Protein AF-A0A366MA12-F1 (afdb_monomer)

Organism: NCBI:txid2006182

Mean predicted aligned error: 9.69 Å

Sequence (121 aa):
MVDGASVILYALLTDDMGNTITGQKISFYVNGTLVGFATSNNDGEAMIIFRVNNSMRPAVVPVIGDYGGHTGYPINILNGELNITELTKIPTQSTINVTNSTKVGTNINISGVARMKMKIR

Structure (mmCIF, N/CA/C/O backbone):
data_AF-A0A366MA12-F1
#
_entry.id   AF-A0A366MA12-F1
#
loop_
_atom_site.group_PDB
_atom_site.id
_atom_site.type_symbol
_atom_site.label_atom_id
_atom_site.label_alt_id
_atom_site.label_comp_id
_atom_site.label_asym_id
_atom_site.label_entity_id
_atom_site.label_seq_id
_atom_site.pdbx_PDB_ins_code
_atom_site.Cartn_x
_atom_site.Cartn_y
_atom_site.Cartn_z
_atom_site.occupancy
_atom_site.B_iso_or_equiv
_atom_site.auth_seq_id
_atom_site.auth_comp_id
_atom_site.auth_asym_id
_atom_site.auth_atom_id
_atom_site.pdbx_PDB_model_num
ATOM 1 N N . MET A 1 1 ? -15.096 -3.169 13.321 1.00 40.88 1 MET A N 1
ATOM 2 C CA . MET A 1 1 ? -13.642 -3.140 13.049 1.00 40.88 1 MET A CA 1
ATOM 3 C C . MET A 1 1 ? -13.449 -2.046 12.020 1.00 40.88 1 MET A C 1
ATOM 5 O O . MET A 1 1 ? -14.134 -2.106 11.013 1.00 40.88 1 MET A O 1
ATOM 9 N N . VAL A 1 2 ? -12.669 -1.000 12.304 1.00 46.69 2 VAL A N 1
ATOM 10 C CA . VAL A 1 2 ? -12.311 -0.043 11.244 1.00 46.69 2 VAL A CA 1
ATOM 11 C C . VAL A 1 2 ? -11.360 -0.769 10.310 1.00 46.69 2 VAL A C 1
ATOM 13 O O . VAL A 1 2 ? -10.340 -1.308 10.750 1.00 46.69 2 VAL A O 1
ATOM 16 N N . ASP A 1 3 ? -11.791 -0.888 9.065 1.00 55.00 3 ASP A N 1
ATOM 17 C CA . ASP A 1 3 ? -11.029 -1.542 8.020 1.00 55.00 3 ASP A CA 1
ATOM 18 C C . ASP A 1 3 ? -9.846 -0.658 7.600 1.00 55.00 3 ASP A C 1
ATOM 20 O O . ASP A 1 3 ? -9.871 0.561 7.778 1.00 55.00 3 ASP A O 1
ATOM 24 N N . GLY A 1 4 ? -8.791 -1.320 7.133 1.00 64.75 4 GLY A N 1
ATOM 25 C CA . GLY A 1 4 ? -7.395 -0.878 7.073 1.00 64.75 4 GLY A CA 1
ATOM 26 C C . GLY A 1 4 ? -7.090 0.591 6.753 1.00 64.75 4 GLY A C 1
ATOM 27 O O . GLY A 1 4 ? -7.558 1.157 5.766 1.00 64.75 4 GLY A O 1
ATOM 28 N N . ALA A 1 5 ? -6.184 1.177 7.546 1.00 77.00 5 ALA A N 1
ATOM 29 C CA . ALA A 1 5 ? -5.494 2.411 7.171 1.00 77.00 5 ALA A CA 1
ATOM 30 C C . ALA A 1 5 ? -4.839 2.246 5.791 1.00 77.00 5 ALA A C 1
ATOM 32 O O . ALA A 1 5 ? -4.282 1.190 5.491 1.00 77.00 5 ALA A O 1
ATOM 33 N N . SER A 1 6 ? -4.903 3.282 4.961 1.00 86.88 6 SER A N 1
ATOM 34 C CA . SER A 1 6 ? -4.241 3.293 3.658 1.00 86.88 6 SER A CA 1
ATOM 35 C C . SER A 1 6 ? -2.985 4.151 3.720 1.00 86.88 6 SER A C 1
ATOM 37 O O . SER A 1 6 ? -2.986 5.203 4.357 1.00 86.88 6 SER A O 1
ATOM 39 N N . VAL A 1 7 ? -1.924 3.694 3.066 1.00 90.12 7 VAL A N 1
ATOM 40 C CA . VAL A 1 7 ? -0.649 4.404 2.932 1.00 90.12 7 VAL A CA 1
ATOM 41 C C . VAL A 1 7 ? -0.302 4.474 1.453 1.00 90.12 7 VAL A C 1
ATOM 43 O O . VAL A 1 7 ? -0.581 3.543 0.701 1.00 90.12 7 VAL A O 1
ATOM 46 N N . ILE A 1 8 ? 0.284 5.585 1.028 1.00 93.31 8 ILE A N 1
ATOM 47 C CA . ILE A 1 8 ? 0.803 5.728 -0.328 1.00 93.31 8 ILE A CA 1
ATOM 48 C C . ILE A 1 8 ? 2.219 5.160 -0.345 1.00 93.31 8 ILE A C 1
ATOM 50 O O . ILE A 1 8 ? 3.064 5.592 0.437 1.00 93.31 8 ILE A O 1
ATOM 54 N N . LEU A 1 9 ? 2.469 4.200 -1.232 1.00 94.81 9 LEU A N 1
ATOM 55 C CA . LEU A 1 9 ? 3.823 3.769 -1.564 1.00 94.81 9 LEU A CA 1
ATOM 56 C C . LEU A 1 9 ? 4.282 4.560 -2.785 1.00 94.81 9 LEU A C 1
ATOM 58 O O . LEU A 1 9 ? 3.519 4.707 -3.740 1.00 94.81 9 LEU A O 1
ATOM 62 N N . TYR A 1 10 ? 5.507 5.068 -2.725 1.00 94.06 10 TYR A N 1
ATOM 63 C CA . TYR A 1 10 ? 6.105 5.943 -3.726 1.00 94.06 10 TYR A CA 1
ATOM 64 C C . TYR A 1 10 ? 7.450 5.370 -4.171 1.00 94.06 10 TYR A C 1
ATOM 66 O O . TYR A 1 10 ? 8.204 4.855 -3.344 1.00 94.06 10 TYR A O 1
ATOM 74 N N . ALA A 1 11 ? 7.744 5.473 -5.463 1.00 94.81 11 ALA A N 1
ATOM 75 C CA . ALA A 1 11 ? 9.048 5.174 -6.037 1.00 94.81 11 ALA A CA 1
ATOM 76 C C . ALA A 1 11 ? 9.423 6.246 -7.065 1.00 94.81 11 ALA A C 1
ATOM 78 O O . ALA A 1 11 ? 8.571 6.677 -7.842 1.00 94.81 11 ALA A O 1
ATOM 79 N N . LEU A 1 12 ? 10.703 6.616 -7.085 1.00 95.44 12 LEU A N 1
ATOM 80 C CA . LEU A 1 12 ? 11.319 7.465 -8.101 1.00 95.44 12 LEU A CA 1
ATOM 81 C C . LEU A 1 12 ? 12.326 6.619 -8.881 1.00 95.44 12 LEU A C 1
ATOM 83 O O . LEU A 1 12 ? 13.198 5.994 -8.276 1.00 95.44 12 LEU A O 1
ATOM 87 N N . LEU A 1 13 ? 12.195 6.588 -10.205 1.00 94.50 13 LEU A N 1
ATOM 88 C CA . LEU A 1 13 ? 13.087 5.841 -11.084 1.00 94.50 13 LEU A CA 1
ATOM 89 C C . LEU A 1 13 ? 14.008 6.790 -11.853 1.00 94.50 13 LEU A C 1
ATOM 91 O O . LEU A 1 13 ? 13.536 7.624 -12.628 1.00 94.50 13 LEU A O 1
ATOM 95 N N . 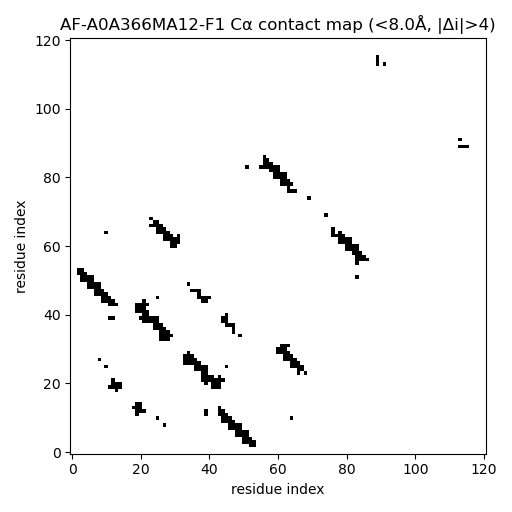THR A 1 14 ? 15.317 6.614 -11.674 1.00 94.31 14 THR A N 1
ATOM 96 C CA . THR A 1 14 ? 16.356 7.392 -12.358 1.00 94.31 14 THR A CA 1
ATOM 97 C C . THR A 1 14 ? 17.439 6.503 -12.967 1.00 94.31 14 THR A C 1
ATOM 99 O O . THR A 1 14 ? 17.617 5.359 -12.545 1.00 94.31 14 THR A O 1
ATOM 102 N N . ASP A 1 15 ? 18.177 7.038 -13.939 1.00 91.19 15 ASP A N 1
ATOM 103 C CA . ASP A 1 15 ? 19.446 6.468 -14.399 1.00 91.19 15 ASP A CA 1
ATOM 104 C C . ASP A 1 15 ? 20.598 6.764 -13.412 1.00 91.19 15 ASP A C 1
ATOM 106 O O . ASP A 1 15 ? 20.403 7.357 -12.344 1.00 91.19 15 ASP A O 1
ATOM 110 N N . ASP A 1 16 ? 21.809 6.323 -13.756 1.00 89.69 16 ASP A N 1
ATOM 111 C CA . ASP A 1 16 ? 23.034 6.519 -12.971 1.00 89.69 16 ASP A CA 1
ATOM 112 C C . ASP A 1 16 ? 23.541 7.972 -12.957 1.00 89.69 16 ASP A C 1
ATOM 114 O O . ASP A 1 16 ? 24.352 8.333 -12.102 1.00 89.69 16 ASP A O 1
ATOM 118 N N . MET A 1 17 ? 23.031 8.818 -13.853 1.00 92.31 17 MET A N 1
ATOM 119 C CA . MET A 1 17 ? 23.275 10.262 -13.889 1.00 92.31 17 MET A CA 1
ATOM 120 C C . MET A 1 17 ? 22.177 11.070 -13.173 1.00 92.31 17 MET A C 1
ATOM 122 O O . MET A 1 17 ? 22.299 12.289 -13.053 1.00 92.31 17 MET A O 1
ATOM 126 N N . GLY A 1 18 ? 21.124 10.412 -12.676 1.00 91.75 18 GLY A N 1
ATOM 127 C CA . GLY A 1 18 ? 19.994 11.039 -11.989 1.00 91.75 18 GLY A CA 1
ATOM 128 C C . GLY A 1 18 ? 18.871 11.535 -12.908 1.00 91.75 18 GLY A C 1
ATOM 129 O O . GLY A 1 18 ? 17.960 12.205 -12.420 1.00 91.75 18 GLY A O 1
ATOM 130 N N . ASN A 1 19 ? 18.889 11.221 -14.208 1.00 94.12 19 ASN A N 1
ATOM 131 C CA . ASN A 1 19 ? 17.781 11.554 -15.107 1.00 94.12 19 ASN A CA 1
ATOM 132 C C . ASN A 1 19 ? 16.598 10.622 -14.854 1.00 94.12 19 ASN A C 1
ATOM 134 O O . ASN A 1 19 ? 16.772 9.417 -14.673 1.00 94.12 19 ASN A O 1
ATOM 138 N N . THR A 1 20 ? 15.385 11.164 -14.874 1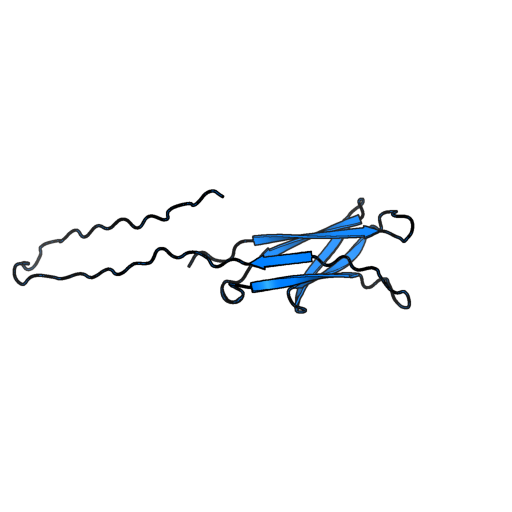.00 95.31 20 THR A N 1
ATOM 139 C CA . THR A 1 20 ? 14.163 10.396 -14.628 1.00 95.31 20 THR A CA 1
ATOM 140 C C . THR A 1 20 ? 13.852 9.452 -15.789 1.00 95.31 20 THR A C 1
ATOM 142 O O . THR A 1 20 ? 14.006 9.798 -16.961 1.00 95.31 20 THR A O 1
ATOM 145 N N . ILE A 1 21 ? 13.388 8.243 -15.467 1.00 92.56 21 ILE A N 1
ATOM 146 C CA . ILE A 1 21 ? 12.985 7.245 -16.464 1.00 92.56 21 ILE A CA 1
ATOM 147 C C . ILE A 1 21 ? 11.464 7.092 -16.426 1.00 92.56 21 ILE A C 1
ATOM 149 O O . ILE A 1 21 ? 10.877 6.640 -15.438 1.00 92.56 21 ILE A O 1
ATOM 153 N N . THR A 1 22 ? 10.820 7.446 -17.532 1.00 94.81 22 THR A N 1
ATOM 154 C CA . THR A 1 22 ? 9.361 7.541 -17.656 1.00 94.81 22 THR A CA 1
ATOM 155 C C . THR A 1 22 ? 8.775 6.309 -18.353 1.00 94.81 22 THR A C 1
ATOM 157 O O . THR A 1 22 ? 9.465 5.601 -19.087 1.00 94.81 22 THR A O 1
ATOM 160 N N . GLY A 1 23 ? 7.494 6.016 -18.118 1.00 94.56 23 GLY A N 1
ATOM 161 C CA . GLY A 1 23 ? 6.768 4.951 -18.820 1.00 94.56 23 GLY A CA 1
ATOM 162 C C . GLY A 1 23 ? 7.095 3.521 -18.377 1.00 94.56 23 GLY A C 1
ATOM 163 O O . GLY A 1 23 ? 6.548 2.571 -18.940 1.00 94.56 23 GLY A O 1
ATOM 164 N N . GLN A 1 24 ? 7.923 3.341 -17.346 1.00 93.69 24 GLN A N 1
ATOM 165 C CA . GLN A 1 24 ? 8.358 2.021 -16.892 1.00 93.69 24 GLN A CA 1
ATOM 166 C C . GLN A 1 24 ? 7.439 1.465 -15.810 1.00 93.69 24 GLN A C 1
ATOM 168 O O . GLN A 1 24 ? 7.028 2.167 -14.888 1.00 93.69 24 GLN A O 1
ATOM 173 N N . LYS A 1 25 ? 7.132 0.168 -15.898 1.00 95.31 25 LYS A N 1
ATOM 174 C CA . LYS A 1 25 ? 6.319 -0.531 -14.898 1.00 95.31 25 LYS A CA 1
ATOM 175 C C . LYS A 1 25 ? 7.162 -0.877 -13.670 1.00 95.31 25 LYS A C 1
ATOM 177 O O . LYS A 1 25 ? 8.092 -1.677 -13.769 1.00 95.31 25 LYS A O 1
ATOM 182 N N . ILE A 1 26 ? 6.769 -0.337 -12.520 1.00 95.69 26 ILE A N 1
ATOM 183 C CA . ILE A 1 26 ? 7.392 -0.564 -11.215 1.00 95.69 26 ILE A CA 1
ATOM 184 C C . ILE A 1 26 ? 6.444 -1.403 -10.357 1.00 95.69 26 ILE A C 1
ATOM 186 O O . ILE A 1 26 ? 5.280 -1.049 -10.163 1.00 95.69 26 ILE A O 1
ATOM 190 N N . SER A 1 27 ? 6.941 -2.530 -9.861 1.00 96.25 27 SER A N 1
ATOM 191 C CA . SER A 1 27 ? 6.254 -3.448 -8.954 1.00 96.25 27 SER A CA 1
ATOM 192 C C . SER A 1 27 ? 6.632 -3.129 -7.512 1.00 96.25 27 SER A C 1
ATOM 194 O O . SER A 1 27 ? 7.808 -2.957 -7.208 1.00 96.25 27 SER A O 1
ATOM 196 N N . PHE A 1 28 ? 5.643 -3.074 -6.625 1.00 96.50 28 PHE A N 1
ATOM 197 C CA . PHE A 1 28 ? 5.824 -2.766 -5.209 1.00 96.50 28 PHE A CA 1
ATOM 198 C C . PHE A 1 28 ? 5.631 -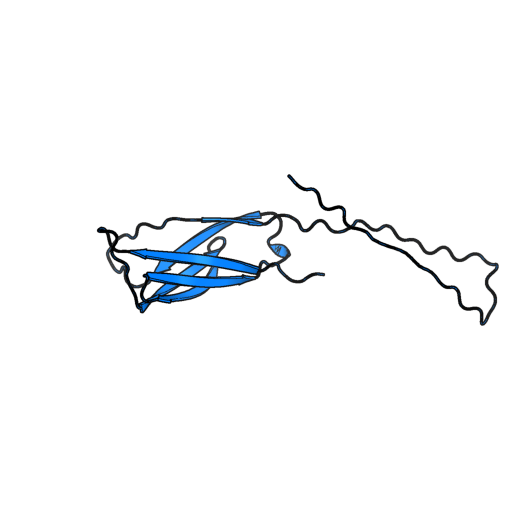4.018 -4.364 1.00 96.50 28 PHE A C 1
ATOM 200 O O . PHE A 1 28 ? 4.627 -4.724 -4.505 1.00 96.50 28 PHE A O 1
ATOM 207 N N . TYR A 1 29 ? 6.550 -4.243 -3.433 1.00 95.00 29 TYR A N 1
ATOM 208 C CA . TYR A 1 29 ? 6.530 -5.368 -2.513 1.00 95.00 29 TYR A CA 1
ATOM 209 C C . TYR A 1 29 ? 6.517 -4.873 -1.072 1.00 95.00 29 TYR A C 1
ATOM 211 O O . TYR A 1 29 ? 7.295 -3.996 -0.704 1.00 95.00 29 TYR A O 1
ATOM 219 N N . VAL A 1 30 ? 5.665 -5.472 -0.243 1.00 93.94 30 VAL A N 1
ATOM 220 C CA . VAL A 1 30 ? 5.641 -5.257 1.209 1.00 93.94 30 VAL A CA 1
ATOM 221 C C . VAL A 1 30 ? 5.941 -6.590 1.873 1.00 93.94 30 VAL A C 1
ATOM 223 O O . VAL A 1 30 ? 5.248 -7.576 1.624 1.00 93.94 30 VAL A O 1
ATOM 226 N N . ASN A 1 31 ? 6.994 -6.640 2.692 1.00 92.06 31 ASN A N 1
ATOM 227 C CA . ASN A 1 31 ? 7.487 -7.880 3.302 1.00 92.06 31 ASN A CA 1
ATOM 228 C C . ASN A 1 31 ? 7.713 -9.014 2.273 1.00 92.06 31 ASN A C 1
ATOM 230 O O . ASN A 1 31 ? 7.319 -10.159 2.490 1.00 92.06 31 ASN A O 1
ATOM 234 N N . GLY A 1 32 ? 8.249 -8.669 1.096 1.00 91.56 32 GLY A N 1
ATOM 235 C CA . GLY A 1 32 ? 8.485 -9.608 -0.010 1.00 91.56 32 GLY A CA 1
ATOM 236 C C . GLY A 1 32 ? 7.237 -10.042 -0.794 1.00 91.56 32 GLY A C 1
ATOM 237 O O . GLY A 1 32 ? 7.363 -10.764 -1.777 1.00 91.56 32 GLY A O 1
ATOM 238 N N . THR A 1 33 ? 6.036 -9.596 -0.414 1.00 93.62 33 THR A N 1
ATOM 239 C CA . THR A 1 33 ? 4.792 -9.909 -1.136 1.00 93.62 33 THR A CA 1
ATOM 240 C C . THR A 1 33 ? 4.452 -8.794 -2.116 1.00 93.62 33 THR A C 1
ATOM 242 O O . THR A 1 33 ? 4.413 -7.633 -1.718 1.00 93.62 33 THR A O 1
ATOM 245 N N . LEU A 1 34 ? 4.170 -9.134 -3.377 1.00 95.00 34 LEU A N 1
ATOM 246 C CA . LEU A 1 34 ? 3.713 -8.173 -4.384 1.00 95.00 34 LEU A CA 1
ATOM 247 C C . LEU A 1 34 ? 2.362 -7.577 -3.965 1.00 95.00 34 LEU A C 1
ATOM 249 O O . LEU A 1 34 ? 1.380 -8.305 -3.821 1.00 95.00 34 LEU A O 1
ATOM 253 N N . VAL A 1 35 ? 2.307 -6.257 -3.797 1.00 95.31 35 VAL A N 1
ATOM 254 C CA . VAL A 1 35 ? 1.086 -5.537 -3.391 1.00 95.31 35 VAL A CA 1
ATOM 255 C C . VAL A 1 35 ? 0.452 -4.734 -4.522 1.00 95.31 35 VAL A C 1
ATOM 257 O O . VAL A 1 35 ? -0.710 -4.346 -4.423 1.00 95.31 35 VAL A O 1
ATOM 260 N N . GLY A 1 36 ? 1.191 -4.487 -5.603 1.00 95.88 36 GLY A N 1
ATOM 261 C CA . GLY A 1 36 ? 0.688 -3.752 -6.755 1.00 95.88 36 GLY A CA 1
ATOM 262 C C . GLY A 1 36 ? 1.800 -3.284 -7.679 1.00 95.88 36 GLY A C 1
ATOM 263 O O . GLY A 1 36 ? 2.975 -3.581 -7.472 1.00 95.88 36 GLY A O 1
ATOM 264 N N . PHE A 1 37 ? 1.414 -2.538 -8.706 1.00 96.56 37 PHE A N 1
ATOM 265 C CA . PHE A 1 37 ? 2.337 -1.912 -9.640 1.00 96.56 37 PHE A CA 1
ATOM 266 C C . PHE A 1 37 ? 1.800 -0.553 -10.088 1.00 96.56 37 PHE A C 1
ATOM 268 O O . PHE A 1 37 ? 0.588 -0.333 -10.089 1.00 96.56 37 PHE A O 1
ATOM 275 N N . ALA A 1 38 ? 2.700 0.325 -10.512 1.00 97.12 38 ALA A N 1
ATOM 276 C CA . ALA A 1 38 ? 2.369 1.571 -11.190 1.00 97.12 38 ALA A CA 1
ATOM 277 C C . ALA A 1 38 ? 3.405 1.863 -12.279 1.00 97.12 38 ALA A C 1
ATOM 279 O O . ALA A 1 38 ? 4.532 1.370 -12.231 1.00 97.12 38 ALA A O 1
ATOM 280 N N . THR A 1 39 ? 3.000 2.628 -13.284 1.00 96.50 39 THR A N 1
ATOM 281 C CA . THR A 1 39 ? 3.892 3.086 -14.350 1.00 96.50 39 THR A CA 1
ATOM 282 C C . THR A 1 39 ? 4.479 4.436 -13.962 1.00 96.50 39 THR A C 1
ATOM 284 O O . THR A 1 39 ? 3.730 5.290 -13.488 1.00 96.50 39 THR A O 1
ATOM 287 N N . SER A 1 40 ? 5.784 4.631 -14.161 1.00 96.06 40 SER A N 1
ATOM 288 C CA . SER A 1 40 ? 6.425 5.916 -13.893 1.00 96.06 40 SER A CA 1
ATOM 289 C C . SER A 1 40 ? 5.866 7.017 -14.800 1.00 96.06 40 SER A C 1
ATOM 291 O O . SER A 1 40 ? 5.712 6.829 -16.011 1.00 96.06 40 SER A O 1
ATOM 293 N N . ASN A 1 41 ? 5.521 8.159 -14.209 1.00 95.69 41 ASN A N 1
ATOM 294 C CA . ASN A 1 41 ? 5.022 9.335 -14.921 1.00 95.69 41 ASN A CA 1
ATOM 295 C C . ASN A 1 41 ? 6.169 10.088 -15.635 1.00 95.69 41 ASN A C 1
ATOM 297 O O . ASN A 1 41 ? 7.296 9.598 -15.711 1.00 95.69 41 ASN A O 1
ATOM 301 N N . ASN A 1 42 ? 5.885 11.286 -16.158 1.00 95.19 42 ASN A N 1
ATOM 302 C CA . ASN A 1 42 ? 6.883 12.126 -16.838 1.00 95.19 42 ASN A CA 1
ATOM 303 C C . ASN A 1 42 ? 8.028 12.597 -15.922 1.00 95.19 42 ASN A C 1
ATOM 305 O O . ASN A 1 42 ? 9.087 12.965 -16.419 1.00 95.19 42 ASN A O 1
ATOM 309 N N . ASP A 1 43 ? 7.830 12.529 -14.608 1.00 95.81 43 ASP A N 1
ATOM 310 C CA . ASP A 1 43 ? 8.808 12.882 -13.581 1.00 95.81 43 ASP A CA 1
ATOM 311 C C . ASP A 1 43 ? 9.508 11.630 -13.006 1.00 95.81 43 ASP A C 1
ATOM 313 O O . ASP A 1 43 ? 10.245 11.713 -12.029 1.00 95.81 43 ASP A O 1
ATOM 317 N N . GLY A 1 44 ? 9.303 10.449 -13.606 1.00 94.81 44 GLY A N 1
ATOM 318 C CA . GLY A 1 44 ? 9.889 9.185 -13.144 1.00 94.81 44 GLY A CA 1
ATOM 319 C C . GLY A 1 44 ? 9.215 8.595 -11.901 1.00 94.81 44 GLY A C 1
ATOM 320 O O . GLY A 1 44 ? 9.711 7.617 -11.341 1.00 94.81 44 GLY A O 1
ATOM 321 N N . GLU A 1 45 ? 8.084 9.153 -11.468 1.00 96.31 45 GLU A N 1
ATOM 322 C CA . GLU A 1 45 ? 7.407 8.779 -10.227 1.00 96.31 45 GLU A CA 1
ATOM 323 C C . GLU A 1 45 ? 6.326 7.723 -10.452 1.00 96.31 45 GLU A C 1
ATOM 325 O O . GLU A 1 45 ? 5.512 7.825 -11.373 1.00 96.31 45 GLU A O 1
ATOM 330 N N . ALA A 1 46 ? 6.259 6.737 -9.559 1.00 96.69 46 ALA A N 1
ATOM 331 C CA . ALA A 1 46 ? 5.200 5.736 -9.518 1.00 96.69 46 ALA A CA 1
ATOM 332 C C . ALA A 1 46 ? 4.605 5.640 -8.110 1.00 96.69 46 ALA A C 1
ATOM 334 O O . ALA A 1 46 ? 5.330 5.609 -7.114 1.00 96.69 46 ALA A O 1
ATOM 335 N N . MET A 1 47 ? 3.274 5.573 -8.025 1.00 96.62 47 MET A N 1
ATOM 336 C CA . MET A 1 47 ? 2.550 5.595 -6.753 1.00 96.62 47 MET A CA 1
ATOM 337 C C . MET A 1 47 ? 1.427 4.565 -6.722 1.00 96.62 47 MET A C 1
AT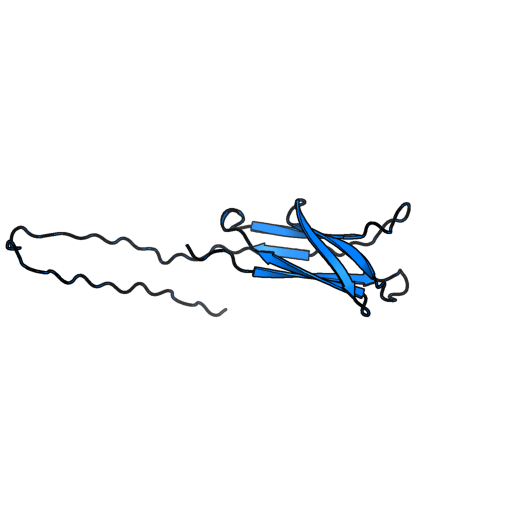OM 339 O O . MET A 1 47 ? 0.670 4.437 -7.685 1.00 96.62 47 MET A O 1
ATOM 343 N N . ILE A 1 48 ? 1.268 3.882 -5.586 1.00 96.44 48 ILE A N 1
ATOM 344 C CA . ILE A 1 48 ? 0.103 3.030 -5.315 1.00 96.44 48 ILE A CA 1
ATOM 345 C C . ILE A 1 48 ? -0.471 3.295 -3.924 1.00 96.44 48 ILE A C 1
ATOM 347 O O . ILE A 1 48 ? 0.245 3.646 -2.988 1.00 96.44 48 ILE A O 1
ATOM 351 N N . ILE A 1 49 ? -1.778 3.078 -3.773 1.00 95.06 49 ILE A N 1
ATOM 352 C CA . ILE A 1 49 ? -2.442 3.086 -2.467 1.00 95.06 49 ILE A CA 1
ATOM 353 C C . ILE A 1 49 ? -2.403 1.664 -1.903 1.00 95.06 49 ILE A C 1
ATOM 355 O O . ILE A 1 49 ? -3.083 0.769 -2.406 1.00 95.06 49 ILE A O 1
ATOM 359 N N . PHE A 1 50 ? -1.638 1.462 -0.835 1.00 92.25 50 PHE A N 1
ATOM 360 C CA . PHE A 1 50 ? -1.568 0.204 -0.104 1.00 92.25 50 PHE A CA 1
ATOM 361 C C . PHE A 1 50 ? -2.520 0.216 1.095 1.00 92.25 50 PHE A C 1
ATOM 363 O O . PHE A 1 50 ? -2.435 1.077 1.973 1.00 92.25 50 PHE A O 1
ATOM 370 N N . ARG A 1 51 ? -3.427 -0.764 1.150 1.00 89.88 51 ARG A N 1
ATOM 371 C CA . ARG A 1 51 ? -4.343 -0.962 2.279 1.00 89.88 51 ARG A CA 1
ATOM 372 C C . ARG A 1 51 ? -3.697 -1.876 3.314 1.00 89.88 51 ARG A C 1
ATOM 374 O O . ARG A 1 51 ? -3.418 -3.039 3.036 1.00 89.88 51 ARG A O 1
ATOM 381 N N . VAL A 1 52 ? -3.497 -1.362 4.521 1.00 87.38 52 VAL A N 1
ATOM 382 C CA . VAL A 1 52 ? -2.882 -2.102 5.623 1.00 87.38 52 VAL A CA 1
ATOM 383 C C . VAL A 1 52 ? -3.909 -3.021 6.278 1.00 87.38 52 VAL A C 1
ATOM 385 O O . VAL 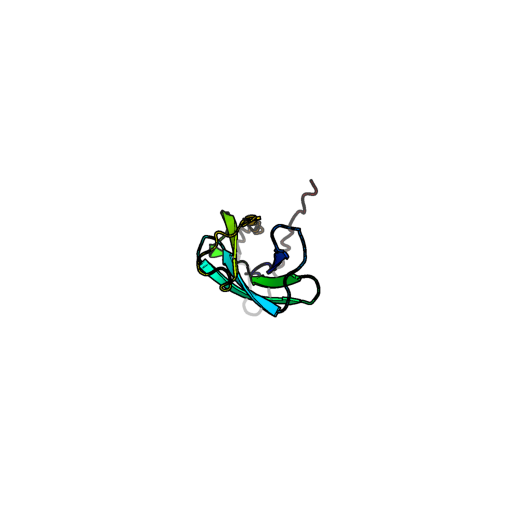A 1 52 ? -4.814 -2.555 6.977 1.00 87.38 52 VAL A O 1
ATOM 388 N N . ASN A 1 53 ? -3.724 -4.331 6.128 1.00 82.69 53 ASN A N 1
ATOM 389 C CA . ASN A 1 53 ? -4.554 -5.325 6.802 1.00 82.69 53 ASN A CA 1
ATOM 390 C C . ASN A 1 53 ? -4.286 -5.359 8.313 1.00 82.69 53 ASN A C 1
ATOM 392 O O . ASN A 1 53 ? -3.146 -5.279 8.766 1.00 82.69 53 ASN A O 1
ATOM 396 N N . ASN A 1 54 ? -5.342 -5.539 9.112 1.00 76.50 54 ASN A N 1
ATOM 397 C CA . ASN A 1 54 ? -5.223 -5.607 10.574 1.00 76.50 54 ASN A CA 1
ATOM 398 C C . ASN A 1 54 ? -4.374 -6.793 11.063 1.00 76.50 54 ASN A C 1
ATOM 400 O O . ASN A 1 54 ? -3.773 -6.696 12.127 1.00 76.50 54 ASN A O 1
ATOM 404 N N . SER A 1 55 ? -4.284 -7.874 10.286 1.00 79.81 55 SER A N 1
ATOM 405 C CA . SER A 1 55 ? -3.413 -9.025 10.558 1.00 79.81 55 SER A CA 1
ATOM 406 C C . SER A 1 55 ? -1.917 -8.716 10.437 1.00 79.81 55 SER A C 1
ATOM 408 O O . SER A 1 55 ? -1.107 -9.484 10.937 1.00 79.81 55 SER A O 1
ATOM 410 N N . MET A 1 56 ? -1.541 -7.600 9.805 1.00 79.38 56 MET A N 1
ATOM 411 C CA . MET A 1 56 ? -0.145 -7.158 9.693 1.00 79.38 56 MET A CA 1
ATOM 412 C C . MET A 1 56 ? 0.311 -6.329 10.904 1.00 79.38 56 MET A C 1
ATOM 414 O O . MET A 1 56 ? 1.435 -5.838 10.916 1.00 79.38 56 MET A O 1
ATOM 418 N N . ARG A 1 57 ? -0.567 -6.104 11.892 1.00 80.94 57 ARG A N 1
ATOM 419 C CA . ARG A 1 57 ? -0.301 -5.241 13.050 1.00 80.94 57 ARG A CA 1
ATOM 420 C C . ARG A 1 57 ? 0.057 -6.063 14.299 1.00 80.94 57 ARG A C 1
ATOM 422 O O . ARG A 1 57 ? -0.652 -7.033 14.562 1.00 80.94 57 ARG A O 1
ATOM 429 N N . PRO A 1 58 ? 1.013 -5.611 15.133 1.00 80.00 58 PRO A N 1
ATOM 430 C CA . PRO A 1 58 ? 2.045 -4.615 14.835 1.00 80.00 58 PRO A CA 1
ATOM 431 C C . PRO A 1 58 ? 3.216 -5.235 14.068 1.00 80.00 58 PRO A C 1
ATOM 433 O O . PRO A 1 58 ? 3.630 -6.353 14.367 1.00 80.00 58 PRO A O 1
ATOM 436 N N . ALA A 1 59 ? 3.793 -4.494 13.125 1.00 84.50 59 ALA A N 1
ATOM 437 C CA . ALA A 1 59 ? 5.010 -4.923 12.442 1.00 84.50 59 ALA A CA 1
ATOM 438 C C . ALA A 1 59 ? 5.774 -3.733 11.859 1.00 84.50 59 ALA A C 1
ATOM 440 O O . ALA A 1 59 ? 5.171 -2.752 11.427 1.00 84.50 59 ALA A O 1
ATOM 441 N N . VAL A 1 60 ? 7.099 -3.854 11.793 1.00 88.94 60 VAL A N 1
ATOM 442 C CA . VAL A 1 60 ? 7.930 -3.048 10.894 1.00 88.94 60 VAL A CA 1
ATOM 443 C C . VAL A 1 60 ? 8.291 -3.950 9.727 1.00 88.94 60 VAL A C 1
ATOM 445 O O . VAL A 1 60 ? 8.865 -5.018 9.936 1.00 88.94 60 VAL A O 1
ATOM 448 N N . VAL A 1 61 ? 7.885 -3.567 8.519 1.00 91.62 61 VAL A N 1
ATOM 449 C CA . VAL A 1 61 ? 8.079 -4.391 7.320 1.00 91.62 61 VAL A CA 1
ATOM 450 C C . VAL A 1 61 ? 8.818 -3.617 6.233 1.00 91.62 61 VAL A C 1
ATOM 452 O O . VAL A 1 61 ? 8.547 -2.426 6.054 1.00 91.62 61 VAL A O 1
ATOM 455 N N . PRO A 1 62 ? 9.717 -4.272 5.478 1.00 92.75 62 PRO A N 1
ATOM 456 C CA . PRO A 1 62 ? 10.397 -3.627 4.367 1.00 92.75 62 PRO A CA 1
ATOM 457 C C . PRO A 1 62 ? 9.422 -3.372 3.214 1.00 92.75 62 PRO A C 1
ATOM 459 O O . PRO A 1 62 ? 8.528 -4.183 2.938 1.00 92.75 62 PRO A O 1
ATOM 462 N N . VAL A 1 63 ? 9.636 -2.256 2.524 1.00 94.00 63 VAL A N 1
ATOM 463 C CA . VAL A 1 63 ? 8.964 -1.875 1.282 1.00 94.00 63 VAL A CA 1
ATOM 464 C C . VAL A 1 63 ? 10.018 -1.735 0.193 1.00 94.00 63 VAL A C 1
ATOM 466 O O . VAL A 1 63 ? 10.984 -0.989 0.348 1.00 94.00 63 VAL A O 1
ATOM 469 N N . ILE A 1 64 ? 9.830 -2.467 -0.901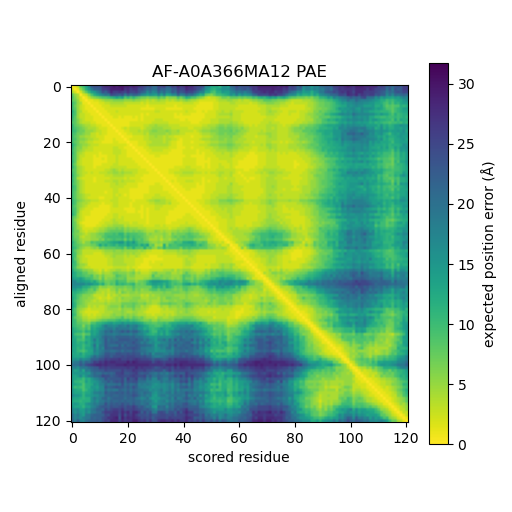 1.00 93.31 64 ILE A N 1
ATOM 470 C CA . ILE A 1 64 ? 10.802 -2.590 -1.991 1.00 93.31 64 ILE A CA 1
ATOM 471 C C . ILE A 1 64 ? 10.090 -2.326 -3.320 1.00 93.31 64 ILE A C 1
ATOM 473 O O . ILE A 1 64 ? 8.936 -2.725 -3.498 1.00 93.31 64 ILE A O 1
ATOM 477 N N . GLY A 1 65 ? 10.777 -1.658 -4.246 1.00 92.69 65 GLY A N 1
ATOM 478 C CA . GLY A 1 65 ? 10.354 -1.492 -5.635 1.00 92.69 65 GLY A CA 1
ATOM 479 C C . GLY A 1 65 ? 11.243 -2.287 -6.591 1.00 92.69 65 GLY A C 1
ATOM 480 O O . GLY A 1 65 ? 12.431 -2.454 -6.331 1.00 92.69 65 GLY A O 1
ATOM 481 N N . ASP A 1 66 ? 10.677 -2.755 -7.699 1.00 91.94 66 ASP A N 1
ATOM 482 C CA . ASP A 1 66 ? 11.411 -3.420 -8.782 1.00 91.94 66 ASP A CA 1
ATOM 483 C C . ASP A 1 66 ? 10.845 -3.006 -10.144 1.00 91.94 66 ASP A C 1
ATOM 485 O O . ASP A 1 66 ? 9.625 -2.955 -10.311 1.00 91.94 66 ASP A O 1
ATOM 489 N N . TYR A 1 67 ? 11.698 -2.728 -11.130 1.00 90.19 67 TYR A N 1
ATOM 490 C CA . TYR A 1 67 ? 11.260 -2.398 -12.490 1.00 90.19 67 TYR A CA 1
ATOM 491 C C . TYR A 1 67 ? 11.796 -3.439 -13.472 1.00 90.19 67 TYR A C 1
ATOM 493 O O . TYR A 1 67 ? 12.987 -3.664 -13.548 1.00 90.19 67 TYR A O 1
ATOM 501 N N . GLY A 1 68 ? 10.954 -4.070 -14.289 1.00 83.31 68 GLY A N 1
ATOM 502 C CA . GLY A 1 68 ? 11.399 -5.213 -15.111 1.00 83.31 68 GLY A CA 1
ATOM 503 C C . GLY A 1 68 ? 12.408 -4.893 -16.232 1.00 83.31 68 GLY A C 1
ATOM 504 O O . GLY A 1 68 ? 12.854 -5.800 -16.925 1.00 83.31 68 GLY A O 1
ATOM 505 N N . GLY A 1 69 ? 12.745 -3.618 -16.445 1.00 82.56 69 GLY A N 1
ATOM 506 C CA . GLY A 1 69 ? 13.575 -3.140 -17.556 1.00 82.56 69 GLY A CA 1
ATOM 507 C C . GLY A 1 69 ? 15.089 -3.266 -17.353 1.00 82.56 69 GLY A C 1
ATOM 508 O O . GLY A 1 69 ? 15.832 -2.737 -18.170 1.00 82.56 69 GLY A O 1
ATOM 509 N N . HIS A 1 70 ? 15.555 -3.922 -16.287 1.00 83.12 70 HIS A N 1
ATOM 510 C CA . HIS A 1 70 ? 16.981 -4.009 -15.934 1.00 83.12 70 HIS A CA 1
ATOM 511 C C . HIS A 1 70 ? 17.662 -5.328 -16.310 1.00 83.12 70 HIS A C 1
ATOM 513 O O . HIS A 1 70 ? 18.673 -5.696 -15.721 1.00 83.12 70 HIS A O 1
ATOM 519 N N . THR A 1 71 ? 17.152 -6.067 -17.299 1.00 81.75 71 THR A N 1
ATOM 520 C CA . THR A 1 71 ? 17.711 -7.380 -17.667 1.00 81.75 71 THR A CA 1
ATOM 521 C C . THR A 1 71 ? 19.223 -7.310 -17.921 1.00 81.75 71 THR A C 1
ATOM 523 O O . THR A 1 71 ? 19.663 -6.711 -18.900 1.00 81.75 71 THR A O 1
ATOM 526 N N . GLY A 1 72 ? 20.010 -7.944 -17.047 1.00 78.56 72 GLY A N 1
ATOM 527 C CA . GLY A 1 72 ? 21.473 -7.993 -17.142 1.00 78.56 72 GLY A CA 1
ATOM 528 C C . GLY A 1 72 ? 22.221 -6.839 -16.465 1.00 78.56 72 GLY A C 1
ATOM 529 O O . GLY A 1 72 ? 23.450 -6.861 -16.460 1.00 78.56 72 GLY A O 1
ATOM 530 N N . TYR A 1 73 ? 21.517 -5.883 -15.854 1.00 79.50 73 TYR A N 1
ATOM 531 C CA . TYR A 1 73 ? 22.107 -4.745 -15.153 1.00 79.50 73 TYR A CA 1
ATOM 532 C C . TYR A 1 73 ? 21.611 -4.687 -13.703 1.00 79.50 73 TYR A C 1
ATOM 534 O O . TYR A 1 73 ? 20.407 -4.734 -13.463 1.00 79.50 73 TYR A O 1
ATOM 542 N N . PRO A 1 74 ? 22.508 -4.586 -12.708 1.00 81.62 74 PRO A N 1
ATOM 543 C CA . PRO A 1 74 ? 22.086 -4.404 -11.329 1.00 81.62 74 PRO A CA 1
ATOM 544 C C . PRO A 1 74 ? 21.384 -3.053 -11.167 1.00 81.62 74 PRO A C 1
ATOM 546 O O . PRO A 1 74 ? 21.810 -2.046 -11.732 1.00 81.62 74 PRO A O 1
ATOM 549 N N . ILE A 1 75 ? 20.329 -3.034 -10.356 1.00 86.38 75 ILE A N 1
ATOM 550 C CA . ILE A 1 75 ? 19.629 -1.808 -9.979 1.00 86.38 75 ILE A CA 1
ATOM 551 C C . ILE A 1 75 ? 19.936 -1.449 -8.536 1.00 86.38 75 ILE A C 1
ATOM 553 O O . ILE A 1 75 ? 19.998 -2.314 -7.661 1.00 86.38 75 ILE A O 1
ATOM 557 N N . ASN A 1 76 ? 20.098 -0.155 -8.281 1.00 86.31 76 ASN A N 1
ATOM 558 C CA . ASN A 1 76 ? 20.193 0.357 -6.924 1.00 86.31 76 ASN A CA 1
ATOM 559 C C . ASN A 1 76 ? 18.778 0.554 -6.385 1.00 86.31 76 ASN A C 1
ATOM 561 O O . ASN A 1 76 ? 18.060 1.447 -6.828 1.00 86.31 76 ASN A O 1
ATOM 565 N N . ILE A 1 77 ? 18.377 -0.290 -5.436 1.00 86.56 77 ILE A N 1
ATOM 566 C CA . ILE A 1 77 ? 17.069 -0.181 -4.792 1.00 86.56 77 ILE A CA 1
ATOM 567 C C . ILE A 1 77 ? 17.232 0.540 -3.458 1.00 86.56 77 ILE A C 1
ATOM 569 O O . ILE A 1 77 ? 17.925 0.065 -2.557 1.00 86.56 77 ILE A O 1
ATOM 573 N N . LEU A 1 78 ? 16.560 1.682 -3.327 1.00 85.81 78 LEU A N 1
ATOM 574 C CA . LEU A 1 78 ? 16.427 2.387 -2.058 1.00 85.81 78 LEU A CA 1
ATOM 575 C C . LEU A 1 78 ? 15.173 1.878 -1.346 1.00 85.81 78 LEU A C 1
ATOM 577 O O . LEU A 1 78 ? 14.051 2.253 -1.683 1.00 85.81 78 LEU A O 1
ATOM 581 N N . ASN A 1 79 ? 15.375 0.979 -0.385 1.00 87.06 79 ASN A N 1
ATOM 582 C CA . ASN A 1 79 ? 14.284 0.381 0.378 1.00 87.06 79 ASN A CA 1
ATOM 583 C C . ASN A 1 79 ? 13.689 1.384 1.373 1.00 87.06 79 ASN A C 1
ATOM 585 O O . ASN A 1 79 ? 14.405 2.183 1.978 1.00 87.06 79 ASN A O 1
ATOM 589 N N . GLY A 1 80 ? 12.379 1.282 1.587 1.00 87.38 80 GLY A N 1
ATOM 590 C CA . GLY A 1 80 ? 11.679 1.941 2.686 1.00 87.38 80 GLY A CA 1
ATOM 591 C C . GLY A 1 80 ? 11.284 0.949 3.777 1.00 87.38 80 GLY A C 1
ATOM 592 O O . GLY A 1 80 ? 11.303 -0.266 3.577 1.00 87.38 80 GLY A O 1
ATOM 593 N N . GLU A 1 81 ? 10.855 1.465 4.923 1.00 90.25 81 GLU A N 1
ATOM 594 C CA . GLU A 1 81 ? 10.222 0.671 5.975 1.00 90.25 81 GLU A CA 1
ATOM 595 C C . GLU A 1 81 ? 8.837 1.228 6.285 1.00 90.25 81 GLU A C 1
ATOM 597 O O . GLU A 1 81 ? 8.634 2.440 6.377 1.00 90.25 81 GLU A O 1
ATOM 602 N N . LEU A 1 82 ? 7.873 0.330 6.476 1.00 88.31 82 LEU A N 1
ATOM 603 C CA . LEU A 1 82 ? 6.537 0.681 6.926 1.00 88.31 82 LEU A CA 1
ATOM 604 C C . LEU A 1 82 ? 6.378 0.270 8.390 1.00 88.31 82 LEU A C 1
ATOM 606 O O . LEU A 1 82 ? 6.282 -0.916 8.707 1.00 88.31 82 LEU A O 1
ATOM 610 N N . ASN A 1 83 ? 6.325 1.262 9.279 1.00 88.06 83 ASN A N 1
ATOM 611 C CA . ASN A 1 83 ? 6.024 1.051 10.691 1.00 88.06 83 ASN A CA 1
ATOM 612 C C . ASN A 1 83 ? 4.506 0.969 10.899 1.00 88.06 83 ASN A C 1
ATOM 614 O O . ASN A 1 83 ? 3.801 1.983 10.936 1.00 88.06 83 ASN A O 1
ATOM 618 N N . ILE A 1 84 ? 3.996 -0.253 11.017 1.00 84.56 84 ILE A N 1
ATOM 619 C CA . ILE A 1 84 ? 2.580 -0.534 11.193 1.00 84.56 84 ILE A CA 1
ATOM 620 C C . ILE A 1 84 ? 2.278 -0.678 12.686 1.00 84.56 84 ILE A C 1
ATOM 622 O O . ILE A 1 84 ? 2.470 -1.733 13.290 1.00 84.56 84 ILE A O 1
ATOM 626 N N . THR A 1 85 ? 1.748 0.385 13.281 1.00 81.06 85 THR A N 1
ATOM 627 C CA . THR A 1 85 ? 1.411 0.419 14.708 1.00 81.06 85 THR A CA 1
ATOM 628 C C . THR A 1 85 ? 0.123 -0.338 15.028 1.00 81.06 85 THR A C 1
ATOM 630 O O . THR A 1 85 ? -0.775 -0.484 14.189 1.00 81.06 85 THR A O 1
ATOM 633 N N . GLU A 1 86 ? -0.004 -0.820 16.265 1.00 74.94 86 GLU A N 1
ATOM 634 C CA . GLU A 1 86 ? -1.278 -1.357 16.742 1.00 74.94 86 GLU A CA 1
ATOM 635 C C . GLU A 1 86 ? -2.363 -0.279 16.705 1.00 74.94 86 GLU A C 1
ATOM 637 O O . GLU A 1 86 ? -2.143 0.877 17.073 1.00 74.94 86 GLU A O 1
ATOM 642 N N . LEU A 1 87 ? -3.569 -0.668 16.290 1.00 70.06 87 LEU A N 1
ATOM 643 C CA . LEU A 1 87 ? -4.740 0.162 16.527 1.00 70.06 87 LEU A CA 1
ATOM 644 C C . LEU A 1 87 ? -5.120 0.013 17.996 1.00 70.06 87 LEU A C 1
ATOM 646 O O . LEU A 1 87 ? -5.592 -1.048 18.409 1.00 70.06 87 LEU A O 1
ATOM 650 N N . THR A 1 88 ? -4.960 1.080 18.775 1.00 68.88 88 THR A N 1
ATOM 651 C CA . THR A 1 88 ? -5.465 1.122 20.147 1.00 68.88 88 THR A CA 1
ATOM 652 C C . THR A 1 88 ? -6.986 0.996 20.113 1.00 68.88 88 THR A C 1
ATOM 654 O O . THR A 1 88 ? -7.704 1.958 19.845 1.00 68.88 88 THR A O 1
ATOM 657 N N . LYS A 1 89 ? -7.505 -0.206 20.369 1.00 71.19 89 LYS A N 1
ATOM 658 C CA . LYS A 1 89 ? -8.932 -0.385 20.649 1.00 71.19 89 LYS A CA 1
ATOM 659 C C . LYS A 1 89 ? -9.234 0.279 21.990 1.00 71.19 89 LYS A C 1
ATOM 661 O O . LYS A 1 89 ? -8.414 0.221 22.902 1.00 71.19 89 LYS A O 1
ATOM 666 N N . ILE A 1 90 ? -10.417 0.876 22.134 1.00 74.00 90 ILE A N 1
ATOM 667 C CA . I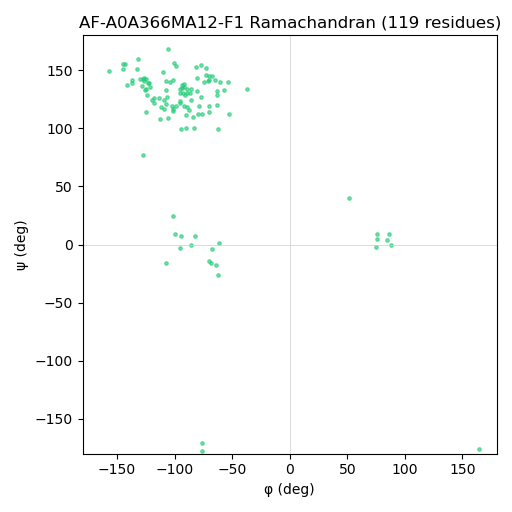LE A 1 90 ? -10.895 1.280 23.460 1.00 74.00 90 ILE A CA 1
ATOM 668 C C . ILE A 1 90 ? -11.229 -0.019 24.209 1.00 74.00 90 ILE A C 1
ATOM 670 O O . ILE A 1 90 ? -12.142 -0.726 23.769 1.00 74.00 90 ILE A O 1
ATOM 674 N N . PRO A 1 91 ? -10.509 -0.385 25.287 1.00 70.50 91 PRO A N 1
ATOM 675 C CA . PRO A 1 91 ? -10.888 -1.544 26.079 1.00 70.50 91 PRO A CA 1
ATOM 676 C C . PRO A 1 91 ? -12.265 -1.276 26.688 1.00 70.50 91 PRO A C 1
ATOM 678 O O . PRO A 1 91 ? -12.501 -0.224 27.282 1.00 70.50 91 PRO A O 1
ATOM 681 N N . THR A 1 92 ? -13.187 -2.216 26.511 1.00 73.88 92 THR A N 1
ATOM 682 C CA . THR A 1 92 ? -14.521 -2.151 27.110 1.00 73.88 92 THR A CA 1
ATOM 683 C C . THR A 1 92 ? -14.761 -3.437 27.884 1.00 73.88 92 THR A C 1
ATOM 685 O O . THR A 1 92 ? -14.484 -4.528 27.395 1.00 73.88 92 THR A O 1
ATOM 688 N N . GLN A 1 93 ? -15.245 -3.302 29.114 1.00 71.50 93 GLN A N 1
ATOM 689 C CA . GLN A 1 93 ? -15.719 -4.412 29.931 1.00 71.50 93 GLN A CA 1
ATOM 690 C C . GLN A 1 93 ? -17.122 -4.038 30.399 1.00 71.50 93 GLN A C 1
ATOM 692 O O . GLN A 1 93 ? -17.322 -3.530 31.498 1.00 71.50 93 GLN A O 1
ATOM 697 N N . SER A 1 94 ? -18.087 -4.173 29.492 1.00 79.00 94 SER A N 1
ATOM 698 C CA . SER A 1 94 ? -19.480 -3.837 29.774 1.00 79.00 94 SER A CA 1
ATOM 699 C C . SER A 1 94 ? -20.202 -5.050 30.346 1.00 79.00 94 SER A C 1
ATOM 701 O O . SER A 1 94 ? -20.156 -6.132 29.767 1.00 79.00 94 SER A O 1
ATOM 703 N N . THR A 1 95 ? -20.897 -4.858 31.464 1.00 77.50 95 THR A N 1
ATOM 704 C CA . THR A 1 95 ? -21.820 -5.835 32.047 1.00 77.50 95 THR A CA 1
ATOM 705 C C . THR A 1 95 ? -23.198 -5.195 32.182 1.00 77.50 95 THR A C 1
ATOM 707 O O . THR A 1 95 ? -23.319 -4.021 32.532 1.00 77.50 95 THR A O 1
ATOM 710 N N . ILE A 1 96 ? -24.247 -5.955 31.864 1.00 77.81 96 ILE A N 1
ATOM 711 C CA . ILE A 1 96 ? -25.638 -5.542 32.065 1.00 77.81 96 ILE A CA 1
ATOM 712 C C . ILE A 1 96 ? -26.209 -6.447 33.150 1.00 77.81 96 ILE A C 1
ATOM 714 O O . ILE A 1 96 ? -26.449 -7.627 32.909 1.00 77.81 96 ILE A O 1
ATOM 718 N N . ASN A 1 97 ? -26.414 -5.892 34.341 1.00 73.31 97 ASN A N 1
ATOM 719 C CA . ASN A 1 97 ? -27.041 -6.599 35.451 1.00 73.31 97 ASN A CA 1
ATOM 720 C C . ASN A 1 97 ? -28.498 -6.148 35.561 1.00 73.31 97 ASN A C 1
ATOM 722 O O . ASN A 1 97 ? -28.767 -4.982 35.849 1.00 73.31 97 ASN A O 1
ATOM 726 N N . VAL A 1 98 ? -29.433 -7.067 35.327 1.00 72.44 98 VAL A N 1
ATOM 727 C CA . VAL A 1 98 ? -30.870 -6.810 35.474 1.00 72.44 98 VAL A CA 1
ATOM 728 C C . VAL A 1 98 ? -31.301 -7.261 36.866 1.00 72.44 98 VAL A C 1
ATOM 730 O O . VAL A 1 98 ? -31.125 -8.421 37.228 1.00 72.44 98 VAL A O 1
ATOM 733 N N . THR A 1 99 ? -31.855 -6.348 37.664 1.00 67.56 99 THR A N 1
ATOM 734 C CA . THR A 1 99 ? -32.419 -6.678 38.979 1.00 67.56 99 THR A CA 1
ATOM 735 C C . THR A 1 99 ? -33.841 -7.236 38.837 1.00 67.56 99 THR A C 1
ATOM 737 O O . THR A 1 99 ? -34.577 -6.864 37.921 1.00 67.56 99 THR A O 1
ATOM 740 N N . ASN A 1 100 ? -34.270 -8.078 39.787 1.00 65.94 100 ASN A N 1
ATOM 741 C CA . ASN A 1 100 ? -35.594 -8.740 39.822 1.00 65.94 100 ASN A CA 1
ATOM 742 C C . ASN A 1 100 ? -36.810 -7.783 39.899 1.00 65.94 100 ASN A C 1
ATOM 744 O O . ASN A 1 100 ? -37.948 -8.226 39.995 1.00 65.94 100 ASN A O 1
ATOM 748 N N . SER A 1 101 ? -36.585 -6.470 39.904 1.00 67.12 101 SER A N 1
ATOM 749 C CA . SER A 1 101 ? -37.581 -5.407 40.074 1.00 67.12 101 SER A CA 1
ATOM 750 C C . SER A 1 101 ? -38.121 -4.834 38.756 1.00 67.12 101 SER A C 1
ATOM 752 O O . SER A 1 101 ? -38.866 -3.853 38.764 1.00 67.12 101 SER A O 1
ATOM 754 N N . THR A 1 102 ? -37.767 -5.430 37.620 1.00 71.62 102 THR A N 1
ATOM 755 C CA . THR A 1 102 ? -38.252 -5.011 36.299 1.00 71.62 102 THR A CA 1
ATOM 756 C C . THR A 1 102 ? -39.594 -5.685 35.996 1.00 71.62 102 THR A C 1
ATOM 758 O O . THR A 1 102 ? -39.784 -6.869 36.272 1.00 71.62 102 THR A O 1
ATOM 761 N N . LYS A 1 103 ? -40.574 -4.920 35.501 1.00 80.75 103 LYS A N 1
ATOM 762 C CA . LYS A 1 103 ? -41.939 -5.415 35.249 1.00 80.75 103 LYS A CA 1
ATOM 763 C C . LYS A 1 103 ? -42.116 -5.764 33.773 1.00 80.75 103 LYS A C 1
ATOM 765 O O . LYS A 1 103 ? -41.476 -5.179 32.901 1.00 80.75 103 LYS A O 1
ATOM 770 N N . VAL A 1 104 ? -43.030 -6.690 33.481 1.00 80.81 104 VAL A N 1
ATOM 771 C CA . VAL A 1 104 ? -43.410 -6.991 32.094 1.00 80.81 104 VAL A CA 1
ATOM 772 C C . VAL A 1 104 ? -43.916 -5.718 31.402 1.00 80.81 104 VAL A C 1
ATOM 774 O O . VAL A 1 104 ? -44.703 -4.964 31.972 1.00 80.81 104 VAL A O 1
ATOM 777 N N . GLY A 1 105 ? -43.422 -5.458 30.190 1.00 83.44 105 GLY A N 1
ATOM 778 C CA . GLY A 1 105 ? -43.822 -4.305 29.377 1.00 83.44 105 GLY A CA 1
ATOM 779 C C . GLY A 1 105 ? -43.090 -2.990 29.670 1.00 83.44 105 GLY A C 1
ATOM 780 O O . GLY A 1 105 ? -43.431 -1.978 29.063 1.00 83.44 105 GLY A O 1
ATOM 781 N N . THR A 1 106 ? -42.091 -2.968 30.563 1.00 84.31 106 THR A N 1
ATOM 782 C CA . THR A 1 106 ? -41.308 -1.747 30.824 1.00 84.31 106 THR A CA 1
ATOM 783 C C . THR A 1 106 ? -40.047 -1.677 29.967 1.00 84.31 106 THR A C 1
ATOM 785 O O . THR A 1 106 ? -39.245 -2.610 29.975 1.00 84.31 106 THR A O 1
ATOM 788 N N . ASN A 1 107 ? -39.831 -0.543 29.298 1.00 83.88 107 ASN A N 1
ATOM 789 C CA . ASN A 1 107 ? -38.586 -0.258 28.585 1.00 83.88 107 ASN A CA 1
ATOM 790 C C . ASN A 1 107 ? -37.508 0.223 29.565 1.00 83.88 107 ASN A C 1
ATOM 792 O O . ASN A 1 107 ? -37.754 1.125 30.366 1.00 83.88 107 ASN A O 1
ATOM 796 N N . ILE A 1 108 ? -36.305 -0.345 29.467 1.00 81.50 108 ILE A N 1
ATOM 797 C CA . ILE A 1 108 ? -35.127 0.098 30.220 1.00 81.50 108 ILE A CA 1
ATOM 798 C C . ILE A 1 108 ? -34.136 0.690 29.227 1.00 81.50 108 ILE A C 1
ATOM 800 O O . ILE A 1 108 ? -33.641 -0.006 28.342 1.00 81.50 108 ILE A O 1
ATOM 804 N N . ASN A 1 109 ? -33.830 1.972 29.393 1.00 80.94 109 ASN A N 1
ATOM 805 C CA . ASN A 1 109 ? -32.837 2.649 28.571 1.00 80.94 109 ASN A CA 1
ATOM 806 C C . ASN A 1 109 ? -31.453 2.463 29.198 1.00 80.94 109 ASN A C 1
ATOM 808 O O . ASN A 1 109 ? -31.196 2.954 30.296 1.00 80.94 109 ASN A O 1
ATOM 812 N N . ILE A 1 110 ? -30.560 1.769 28.494 1.00 80.94 110 ILE A N 1
ATOM 813 C CA . ILE A 1 110 ? -29.154 1.623 28.879 1.00 80.94 110 ILE A CA 1
ATOM 814 C C . ILE A 1 110 ? -28.322 2.487 27.935 1.00 80.94 110 ILE A C 1
ATOM 816 O O . ILE A 1 110 ? -28.415 2.352 26.717 1.00 80.94 110 ILE A O 1
ATOM 820 N N . SER A 1 111 ? -27.490 3.363 28.494 1.00 76.69 111 SER A N 1
ATOM 821 C CA . SER A 1 111 ? -26.573 4.211 27.729 1.00 76.69 111 SER A CA 1
ATOM 822 C C . SER A 1 111 ? -25.145 4.074 28.245 1.00 76.69 111 SER A C 1
ATOM 824 O O . SER A 1 111 ? -24.927 4.021 29.454 1.00 76.69 111 SER A O 1
ATOM 826 N N . GLY A 1 112 ? -24.171 4.084 27.338 1.00 76.81 112 GLY A N 1
ATOM 827 C CA . GLY A 1 112 ? -22.745 4.109 27.656 1.00 76.81 112 GLY A CA 1
ATOM 828 C C . GLY A 1 112 ? -21.977 4.936 26.629 1.00 76.81 112 GLY A C 1
ATOM 829 O O . GLY A 1 112 ? -22.391 5.039 25.476 1.00 76.81 112 GLY A O 1
ATOM 830 N N . VAL A 1 113 ? -20.861 5.540 27.045 1.00 76.00 113 VAL A N 1
ATOM 831 C CA . VAL A 1 113 ? -19.997 6.346 26.168 1.00 76.00 113 VAL A CA 1
ATOM 832 C C . VAL A 1 113 ? -18.572 5.805 26.240 1.00 76.00 113 VAL A C 1
ATOM 834 O O . VAL A 1 113 ? -17.916 5.914 27.273 1.00 76.00 113 VAL A O 1
ATOM 837 N N . ALA A 1 114 ? -18.073 5.252 25.135 1.00 77.56 114 ALA A N 1
ATOM 838 C CA . ALA A 1 114 ? -16.668 4.877 24.983 1.00 77.56 114 ALA A CA 1
ATOM 839 C C . ALA A 1 114 ? -15.884 6.054 24.376 1.00 77.56 114 ALA A C 1
ATOM 841 O O . ALA A 1 114 ? -16.290 6.599 23.350 1.00 77.56 114 ALA A O 1
ATOM 842 N N . ARG A 1 115 ? -14.764 6.462 24.993 1.00 70.50 115 ARG A N 1
ATOM 843 C CA . ARG A 1 115 ? -13.904 7.550 24.484 1.00 70.50 115 ARG A CA 1
ATOM 844 C C . ARG A 1 115 ? -12.463 7.083 24.311 1.00 70.50 115 ARG A C 1
ATOM 846 O O . ARG A 1 115 ? -11.892 6.486 25.219 1.00 70.50 115 ARG A O 1
ATOM 853 N N . MET A 1 116 ? -11.867 7.409 23.167 1.00 70.81 116 MET A N 1
ATOM 854 C CA . MET A 1 116 ? -10.434 7.241 22.928 1.00 70.81 116 MET A CA 1
ATOM 855 C C . MET A 1 116 ? -9.695 8.510 23.367 1.00 70.81 116 MET A C 1
ATOM 857 O O . MET A 1 116 ? -10.131 9.615 23.047 1.00 70.81 116 MET A O 1
ATOM 861 N N . LYS A 1 117 ? -8.584 8.371 24.101 1.00 63.53 117 LYS A N 1
ATOM 862 C CA . LYS A 1 117 ? -7.693 9.499 24.420 1.00 63.53 117 LYS A CA 1
ATOM 863 C C . LYS A 1 117 ? -6.600 9.589 23.358 1.00 63.53 117 LYS A C 1
ATOM 865 O O . LYS A 1 117 ? -5.822 8.652 23.207 1.00 63.53 117 LYS A O 1
ATOM 870 N N . MET A 1 118 ? -6.530 10.713 22.648 1.00 59.25 118 MET A N 1
ATOM 871 C CA . MET A 1 118 ? -5.423 11.006 21.737 1.00 59.25 118 MET A CA 1
ATOM 872 C C . MET A 1 118 ? -4.201 11.439 22.558 1.00 59.25 118 MET 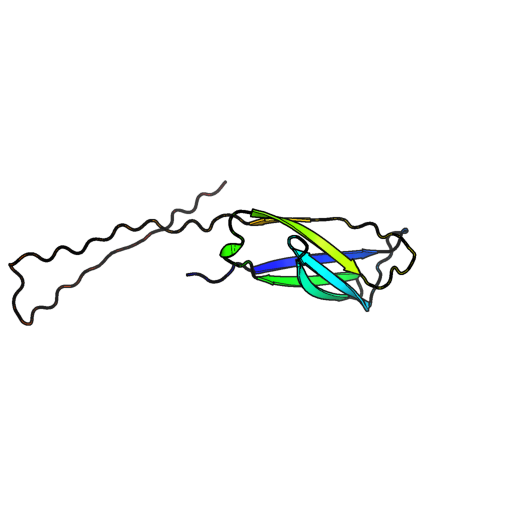A C 1
ATOM 874 O O . MET A 1 118 ? -4.308 12.323 23.408 1.00 59.25 118 MET A O 1
ATOM 878 N N . LYS A 1 119 ? -3.053 10.793 22.336 1.00 53.25 119 LYS A N 1
ATOM 879 C CA . LYS A 1 119 ? -1.758 11.196 22.902 1.00 53.25 119 LYS A CA 1
ATOM 880 C C . LYS A 1 119 ? -0.992 11.921 21.799 1.00 53.25 119 LYS A C 1
ATOM 882 O O . LYS A 1 119 ? -0.702 11.307 20.779 1.00 53.25 119 LYS A O 1
ATOM 887 N N . ILE A 1 120 ? -0.702 13.201 21.998 1.00 43.81 120 ILE A N 1
ATOM 888 C CA . ILE A 1 120 ? 0.191 13.962 21.118 1.00 43.81 120 ILE A CA 1
ATOM 889 C C . ILE A 1 120 ? 1.615 13.734 21.647 1.00 43.81 120 ILE A C 1
ATOM 891 O O . ILE A 1 120 ? 1.822 13.803 22.863 1.00 43.81 120 ILE A O 1
ATOM 895 N N . ARG A 1 121 ? 2.547 13.366 20.765 1.00 52.09 121 ARG A N 1
ATOM 896 C CA . ARG A 1 121 ? 3.990 13.306 21.030 1.00 52.09 121 ARG A CA 1
ATOM 897 C C . ARG A 1 121 ? 4.669 14.405 20.238 1.00 52.09 121 ARG A C 1
ATOM 899 O O . ARG A 1 121 ? 4.204 14.631 19.100 1.00 52.09 121 ARG A O 1
#

Radius of gyration: 24.5 Å; Cα contacts (8 Å, |Δi|>4): 174; chains: 1; bounding box: 67×24×59 Å

Foldseek 3Di:
DPFFDKDKDKDADADPVRHADFQFKKFKDKQNHTQDIAGQHPRNMGIDIGTDGLVPPQDWIKMWMDTPPQVPHDDDIDIDIDGHYHDDDQDDDDDDDDDPPDDPPDDDDDDDDGDDDDDDD

Solvent-accessible surface area (backbone atoms only — not comparable to full-atom values): 8112 Å² total; per-residue (Å²): 130,89,76,50,63,72,45,78,49,78,47,77,39,57,53,98,88,64,50,60,44,52,74,44,57,33,39,35,25,52,68,86,39,81,76,52,67,28,54,15,37,95,77,5,40,25,64,44,82,4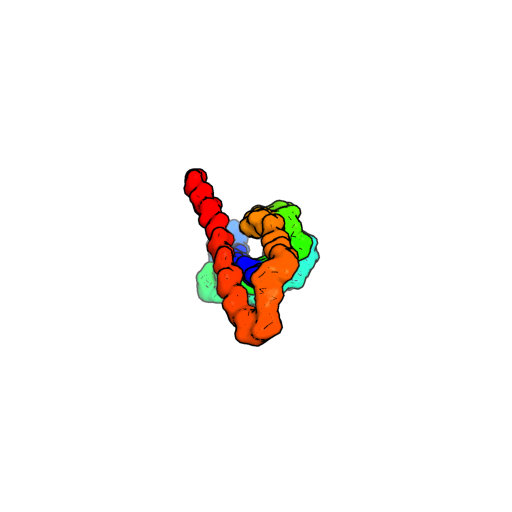4,71,43,56,74,88,58,47,66,36,76,36,49,33,44,70,48,53,83,86,43,84,96,50,92,76,90,71,83,68,46,72,47,78,38,69,68,80,84,71,74,88,78,89,87,82,87,84,82,66,96,84,71,58,93,94,64,88,81,90,83,86,85,86,91,76,82,84,87,80,87,130

pLDDT: mean 83.74, std 12.27, range [40.88, 97.12]

Secondary structure (DSSP, 8-state):
-----EEEEEEE-B-TT--B--S-EEEEEETTEEEEEEE--TTSEEEEEEE--GGG-SEEEEEEEEETT-TTS------EEEEE---------------TTPPTT----------PPPPP-

InterPro domains:
  IPR008964 Invasin/intimin cell-adhesion fragments [SSF49373] (5-61)

Nearest PDB structures (foldseek):
  2qki-assembly1_A  TM=7.188E-01  e=5.003E-01  Homo sapiens
  2win-assembly2_C  TM=6.967E-01  e=1.201E+00  Homo sapiens
  6dxu-assembly1_D  TM=6.394E-01  e=8.188E-01  Parabacteroides merdae ATCC 43184
  6dxu-assembly1_A  TM=6.217E-01  e=7.752E-01  Parabacteroides merdae ATCC 43184
  2qki-assembly2_D  TM=6.911E-01  e=1.201E+00  Homo sapiens